Protein AF-A0AAU4I4L7-F1 (afdb_monomer_lite)

Secondary structure (DSSP, 8-state):
---SHHHHHHHHHHHHHHHHHHHTT-HHHHHHHHHHHHHHHHHHHHHHHHHHHHTT---TT----

Sequence (65 aa):
MLIQGDSLSVIRDDVARIVRACDQGDVAEAREEASYLLSGIDGLLARYTAALKAHDIPIPFLQAP

pLDDT: mean 87.44, std 14.77, rang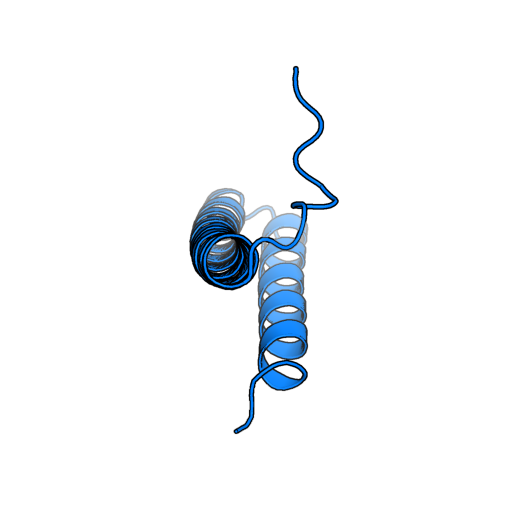e [41.44, 98.56]

Radius of gyration: 15.14 Å; chains: 1; bounding box: 30×35×39 Å

Structure (mmCIF, N/CA/C/O backbone):
data_AF-A0AAU4I4L7-F1
#
_entry.id   AF-A0AAU4I4L7-F1
#
loop_
_atom_site.group_PDB
_atom_site.id
_atom_site.type_symbol
_atom_site.label_atom_id
_atom_site.label_alt_id
_atom_site.label_comp_id
_atom_site.label_asym_id
_atom_site.label_entity_id
_atom_site.label_seq_id
_atom_site.pdbx_PDB_ins_code
_atom_site.Cartn_x
_atom_site.Cartn_y
_atom_site.Cartn_z
_atom_site.occupancy
_atom_site.B_iso_or_equiv
_atom_site.auth_seq_id
_atom_site.auth_comp_id
_atom_site.auth_asym_id
_atom_site.auth_atom_id
_atom_site.pd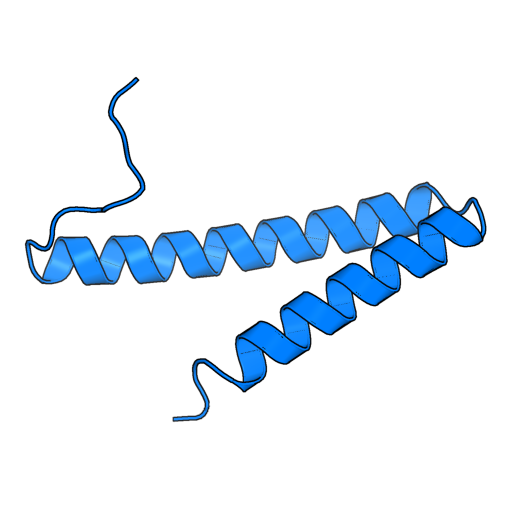bx_PDB_model_num
ATOM 1 N N . MET A 1 1 ? 11.374 -19.344 -10.560 1.00 41.44 1 MET A N 1
ATOM 2 C CA . MET A 1 1 ? 10.748 -18.021 -10.752 1.00 41.44 1 MET A CA 1
ATOM 3 C C . MET A 1 1 ? 9.298 -18.102 -10.290 1.00 41.44 1 MET A C 1
ATOM 5 O O . MET A 1 1 ? 8.454 -18.539 -11.054 1.00 41.44 1 MET A O 1
ATOM 9 N N . LEU A 1 2 ? 9.036 -17.734 -9.037 1.00 50.97 2 LEU A N 1
ATOM 10 C CA . LEU A 1 2 ? 7.713 -17.421 -8.483 1.00 50.97 2 LEU A CA 1
ATOM 11 C C . LEU A 1 2 ? 7.757 -15.916 -8.191 1.00 50.97 2 LEU A C 1
ATOM 13 O O . LEU A 1 2 ? 8.300 -15.542 -7.162 1.00 50.97 2 LEU A O 1
ATOM 17 N N . ILE A 1 3 ? 7.448 -15.036 -9.155 1.00 53.66 3 ILE A N 1
ATOM 18 C CA . ILE A 1 3 ? 7.891 -13.620 -9.031 1.00 53.66 3 ILE A CA 1
ATOM 19 C C . ILE A 1 3 ? 6.769 -12.574 -9.156 1.00 53.66 3 ILE A C 1
ATOM 21 O O . ILE A 1 3 ? 6.997 -11.414 -8.830 1.00 53.66 3 ILE A O 1
ATOM 25 N N . GLN A 1 4 ? 5.527 -12.940 -9.494 1.00 54.91 4 GLN A N 1
ATOM 26 C CA . GLN A 1 4 ? 4.439 -11.941 -9.536 1.00 54.91 4 GLN A CA 1
ATOM 27 C C . GLN A 1 4 ? 3.148 -12.355 -8.825 1.00 54.91 4 GLN A C 1
ATOM 29 O O . GLN A 1 4 ? 2.570 -11.529 -8.124 1.00 54.91 4 GLN A O 1
ATOM 34 N N . GLY A 1 5 ? 2.726 -13.619 -8.952 1.00 54.88 5 GLY A N 1
ATOM 35 C CA . GLY A 1 5 ? 1.546 -14.140 -8.247 1.00 54.88 5 GLY A CA 1
ATOM 36 C C . GLY A 1 5 ? 1.707 -14.098 -6.725 1.00 54.88 5 GLY A C 1
ATOM 37 O O . GLY A 1 5 ? 0.862 -13.525 -6.043 1.00 54.88 5 GLY A O 1
ATOM 38 N N . ASP A 1 6 ? 2.840 -14.597 -6.225 1.00 66.44 6 ASP A N 1
ATOM 39 C CA . ASP A 1 6 ? 3.165 -14.605 -4.793 1.00 66.44 6 ASP A CA 1
ATOM 40 C C . ASP A 1 6 ? 3.222 -13.185 -4.207 1.00 66.44 6 ASP A C 1
ATOM 42 O O . ASP A 1 6 ? 2.679 -12.929 -3.133 1.00 66.44 6 ASP A O 1
ATOM 46 N N . SER A 1 7 ? 3.802 -12.231 -4.942 1.00 75.31 7 SER A N 1
ATOM 47 C CA . SER A 1 7 ? 3.926 -10.835 -4.502 1.00 75.31 7 SER A CA 1
ATOM 48 C C . SER A 1 7 ? 2.564 -10.158 -4.324 1.00 75.31 7 SER A C 1
ATOM 50 O O . SER A 1 7 ? 2.368 -9.423 -3.360 1.00 75.31 7 SER A O 1
ATOM 52 N N . LEU A 1 8 ? 1.603 -10.415 -5.221 1.00 84.31 8 LEU A N 1
ATOM 53 C CA . LEU A 1 8 ? 0.267 -9.823 -5.110 1.00 84.31 8 LEU A CA 1
ATOM 54 C C . LEU A 1 8 ? -0.555 -10.473 -3.989 1.00 84.31 8 LEU A C 1
ATOM 56 O O . LEU A 1 8 ? -1.284 -9.766 -3.294 1.00 84.31 8 LEU A O 1
ATOM 60 N N . SER A 1 9 ? -0.420 -11.789 -3.779 1.00 88.12 9 SER A N 1
ATOM 61 C CA . SER A 1 9 ? -1.052 -12.455 -2.633 1.00 88.12 9 SER A CA 1
ATOM 62 C C . SER A 1 9 ? -0.514 -11.945 -1.296 1.00 88.12 9 SER A C 1
ATOM 64 O O . SER A 1 9 ? -1.309 -11.702 -0.394 1.00 88.12 9 SER A O 1
ATOM 66 N N . VAL A 1 10 ? 0.797 -11.693 -1.195 1.00 88.06 10 VAL A N 1
ATOM 67 C CA . VAL A 1 10 ? 1.418 -11.120 0.011 1.00 88.06 10 VAL A CA 1
ATOM 68 C C . VAL A 1 10 ? 0.902 -9.703 0.265 1.00 88.06 10 VAL A C 1
ATOM 70 O O . VAL A 1 10 ? 0.383 -9.442 1.343 1.00 88.06 10 VAL A O 1
ATOM 73 N N . ILE A 1 11 ? 0.911 -8.824 -0.747 1.00 91.75 11 ILE A N 1
ATOM 74 C CA . ILE A 1 11 ? 0.366 -7.458 -0.618 1.00 91.75 11 ILE A CA 1
ATOM 75 C C . ILE A 1 11 ? -1.101 -7.489 -0.174 1.00 91.75 11 ILE A C 1
ATOM 77 O O . ILE A 1 11 ? -1.514 -6.711 0.685 1.00 91.75 11 ILE A O 1
ATOM 81 N N . ARG A 1 12 ? -1.909 -8.390 -0.744 1.00 94.50 12 ARG A N 1
ATOM 82 C CA . ARG A 1 12 ? -3.314 -8.544 -0.356 1.00 94.50 12 ARG A CA 1
ATOM 83 C C . ARG A 1 12 ? -3.448 -8.942 1.113 1.00 94.50 12 ARG A C 1
ATOM 85 O O . ARG A 1 12 ? -4.346 -8.441 1.791 1.00 94.50 12 ARG A O 1
ATOM 92 N N . ASP A 1 13 ? -2.616 -9.860 1.589 1.00 94.81 13 ASP A N 1
ATOM 93 C CA . ASP A 1 13 ? -2.667 -10.336 2.969 1.00 94.81 13 ASP A CA 1
ATOM 94 C C . ASP A 1 13 ? -2.197 -9.270 3.962 1.00 94.81 13 ASP A C 1
ATOM 96 O O . ASP A 1 13 ? -2.844 -9.107 5.000 1.00 94.81 13 ASP A O 1
ATOM 100 N N . ASP A 1 14 ? -1.174 -8.488 3.613 1.00 94.88 14 ASP A N 1
ATOM 101 C CA . ASP A 1 14 ? -0.713 -7.335 4.394 1.00 94.88 14 ASP A CA 1
ATOM 102 C C . ASP A 1 14 ? -1.815 -6.268 4.498 1.00 94.88 14 ASP A C 1
ATOM 104 O O . ASP A 1 14 ? -2.166 -5.824 5.591 1.00 94.88 14 ASP A O 1
ATOM 108 N N . VAL A 1 15 ? -2.486 -5.936 3.386 1.00 97.50 15 VAL A N 1
ATOM 109 C CA . VAL A 1 15 ? -3.656 -5.036 3.405 1.00 97.50 15 VAL A CA 1
ATOM 110 C C . VAL A 1 15 ? -4.772 -5.594 4.291 1.00 97.50 15 VAL A C 1
ATOM 112 O O . VAL A 1 15 ? -5.389 -4.854 5.057 1.00 97.50 15 VAL A O 1
ATOM 115 N N . ALA A 1 16 ? -5.027 -6.903 4.239 1.00 98.06 16 ALA A N 1
ATOM 116 C CA . ALA A 1 16 ? -6.036 -7.524 5.088 1.00 98.06 16 ALA A CA 1
ATOM 117 C C . ALA A 1 16 ? -5.673 -7.456 6.585 1.00 98.06 16 ALA A C 1
ATOM 119 O O . ALA A 1 16 ? -6.581 -7.393 7.415 1.00 98.06 16 ALA A O 1
ATOM 120 N N . ARG A 1 17 ? -4.383 -7.472 6.950 1.00 97.44 17 ARG A N 1
ATOM 121 C CA . ARG A 1 17 ? -3.924 -7.252 8.335 1.00 97.44 17 ARG A CA 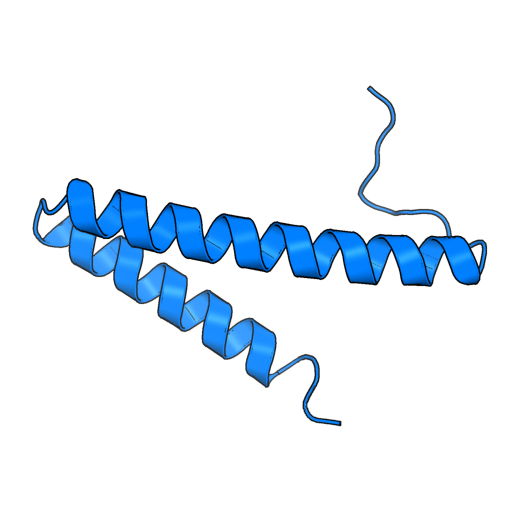1
ATOM 122 C C . ARG A 1 17 ? -4.191 -5.823 8.785 1.00 97.44 17 ARG A C 1
ATOM 124 O O . ARG A 1 17 ? -4.809 -5.646 9.831 1.00 97.44 17 ARG A O 1
ATOM 131 N N . ILE A 1 18 ? -3.844 -4.841 7.954 1.00 98.38 18 ILE A N 1
ATOM 132 C CA . ILE A 1 18 ? -4.102 -3.420 8.226 1.00 98.38 18 ILE A CA 1
ATOM 133 C C . ILE A 1 18 ? -5.599 -3.179 8.454 1.00 98.38 18 ILE A C 1
ATOM 135 O O . ILE A 1 18 ? -5.974 -2.570 9.451 1.00 98.38 18 ILE A O 1
ATOM 139 N N . VAL A 1 19 ? -6.468 -3.706 7.580 1.00 98.50 19 VAL A N 1
ATOM 140 C CA . VAL A 1 19 ? -7.930 -3.572 7.731 1.00 98.50 19 VAL A CA 1
ATOM 141 C C . VAL A 1 19 ? -8.408 -4.167 9.056 1.00 98.50 19 VAL A C 1
ATOM 143 O O . VAL A 1 19 ? -9.144 -3.508 9.782 1.00 98.50 19 VAL A O 1
ATOM 146 N N . ARG A 1 20 ? -7.944 -5.370 9.422 1.00 98.56 20 ARG A N 1
ATOM 147 C CA . ARG A 1 20 ? -8.319 -5.993 10.703 1.00 98.56 20 ARG A CA 1
ATOM 148 C C . ARG A 1 20 ? -7.858 -5.184 11.914 1.00 98.56 20 ARG A C 1
ATOM 150 O O . ARG A 1 20 ? -8.605 -5.113 12.886 1.00 98.56 20 ARG A O 1
ATOM 157 N N . ALA A 1 21 ? -6.658 -4.610 11.873 1.00 98.31 21 ALA A N 1
ATOM 158 C CA . ALA A 1 21 ? -6.151 -3.759 12.946 1.00 98.31 21 ALA A CA 1
ATOM 159 C C . ALA A 1 21 ? -6.989 -2.474 13.073 1.00 98.31 21 ALA A C 1
ATOM 161 O O . ALA A 1 21 ? -7.408 -2.114 14.174 1.00 98.31 21 ALA A O 1
ATOM 162 N N . CYS A 1 22 ? -7.351 -1.852 11.945 1.00 98.25 22 CYS A N 1
ATOM 163 C CA . CYS A 1 22 ? -8.281 -0.722 11.914 1.00 98.25 22 CYS A CA 1
ATOM 164 C C . CYS A 1 22 ? -9.656 -1.078 12.504 1.00 98.25 22 CYS A C 1
ATOM 166 O O . CYS A 1 22 ? -10.167 -0.326 13.332 1.00 98.25 22 CYS A O 1
ATOM 168 N N . ASP A 1 23 ? -10.235 -2.222 12.125 1.00 98.44 23 ASP A N 1
ATOM 169 C CA . ASP A 1 23 ? -11.543 -2.680 12.621 1.00 98.44 23 ASP A CA 1
ATOM 170 C C . ASP A 1 23 ? -11.544 -2.920 14.141 1.00 98.44 23 ASP A C 1
ATOM 172 O O . ASP A 1 23 ? -12.564 -2.747 14.808 1.00 98.44 23 ASP A O 1
ATOM 176 N N . GLN A 1 24 ? -10.394 -3.302 14.702 1.00 98.06 24 GLN A N 1
ATOM 177 C CA . GLN A 1 24 ? -10.201 -3.504 16.142 1.00 98.06 24 GLN A CA 1
ATOM 178 C C . GLN A 1 24 ? -9.884 -2.203 16.894 1.00 98.06 24 GLN A C 1
ATOM 180 O O . GLN A 1 24 ? -9.830 -2.204 18.123 1.00 98.06 24 GLN A O 1
ATOM 185 N N . GLY A 1 25 ? -9.682 -1.092 16.179 1.00 98.31 25 GLY A N 1
ATOM 186 C CA . GLY A 1 25 ? -9.230 0.173 16.754 1.00 98.31 25 GLY A CA 1
ATOM 187 C C . GLY A 1 25 ? -7.754 0.176 17.164 1.00 98.31 25 GLY A C 1
ATOM 188 O O . GLY A 1 25 ? -7.319 1.113 17.836 1.00 98.31 25 GLY A O 1
ATOM 189 N N . ASP A 1 26 ? -6.976 -0.833 16.760 1.00 98.38 26 ASP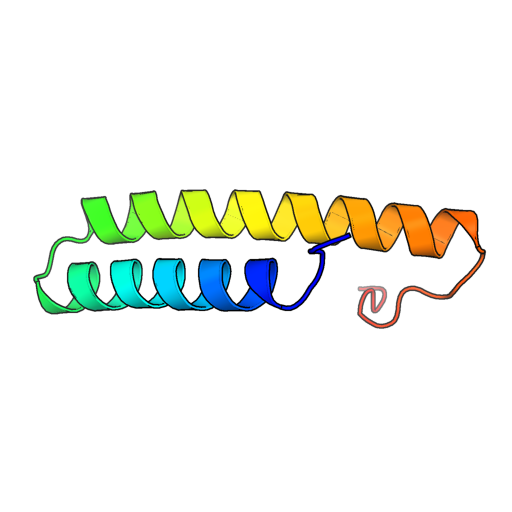 A N 1
ATOM 190 C CA . ASP A 1 26 ? -5.539 -0.901 17.019 1.00 98.38 26 ASP A CA 1
ATOM 191 C C . ASP A 1 26 ? -4.768 -0.088 15.971 1.00 98.38 26 ASP A C 1
ATOM 193 O O . ASP A 1 26 ? -4.264 -0.583 14.960 1.00 98.38 26 ASP A O 1
ATOM 197 N N . VAL A 1 27 ? -4.715 1.221 16.209 1.00 97.94 27 VAL A N 1
ATOM 198 C CA . VAL A 1 27 ? -4.040 2.173 15.318 1.00 97.94 27 VAL A CA 1
ATOM 199 C C . VAL A 1 27 ? -2.521 1.963 15.304 1.00 97.94 27 VAL A C 1
ATOM 201 O O . VAL A 1 27 ? -1.874 2.288 14.306 1.00 97.94 27 VAL A O 1
ATOM 204 N N . ALA A 1 28 ? -1.937 1.445 16.389 1.00 98.31 28 ALA A N 1
ATOM 205 C CA . ALA A 1 28 ? -0.499 1.210 16.466 1.00 98.31 28 ALA A CA 1
ATOM 206 C C . ALA A 1 28 ? -0.096 0.057 15.540 1.00 98.31 28 ALA A C 1
ATOM 208 O O . ALA A 1 28 ? 0.768 0.254 14.684 1.00 98.31 28 ALA A O 1
ATOM 209 N N . GLU A 1 29 ? -0.798 -1.073 15.641 1.00 97.38 29 GLU A N 1
ATOM 210 C CA . GLU A 1 29 ? -0.605 -2.237 14.771 1.00 97.38 29 GLU A CA 1
ATOM 211 C C . GLU A 1 29 ? -0.881 -1.883 13.304 1.00 97.38 29 GLU A C 1
ATOM 213 O O . GLU A 1 29 ? -0.070 -2.159 12.420 1.00 97.38 29 GLU A O 1
ATOM 218 N N . ALA A 1 30 ? -1.987 -1.179 13.029 1.00 98.38 30 ALA A N 1
ATOM 219 C CA . ALA A 1 30 ? -2.322 -0.755 11.670 1.00 98.38 30 ALA A CA 1
ATOM 220 C C . ALA A 1 30 ? -1.214 0.112 11.050 1.00 98.38 30 ALA A C 1
ATOM 222 O O . ALA A 1 30 ? -0.905 -0.016 9.863 1.00 98.38 30 ALA A O 1
ATOM 223 N N . ARG A 1 31 ? -0.603 0.997 11.847 1.00 98.38 31 ARG A N 1
ATOM 224 C CA . ARG A 1 31 ? 0.501 1.852 11.402 1.00 98.38 31 ARG A CA 1
ATOM 225 C C . ARG A 1 31 ? 1.784 1.058 11.165 1.00 98.38 31 ARG A C 1
ATOM 227 O O . ARG A 1 31 ? 2.509 1.380 10.221 1.00 98.38 31 ARG A O 1
ATOM 234 N N . GLU A 1 32 ? 2.086 0.080 12.010 1.00 98.00 32 GLU A N 1
ATOM 235 C CA . GLU A 1 32 ? 3.250 -0.792 11.847 1.00 98.00 32 GLU A CA 1
ATOM 236 C C . GLU A 1 32 ? 3.141 -1.614 10.558 1.00 98.00 32 GLU A C 1
ATOM 238 O O . GLU A 1 32 ? 4.002 -1.493 9.683 1.00 98.00 32 GLU A O 1
ATOM 243 N N . GLU A 1 33 ? 2.032 -2.334 10.385 1.00 97.50 33 GLU A N 1
ATOM 244 C CA . GLU A 1 33 ? 1.750 -3.141 9.194 1.00 97.50 33 GLU A CA 1
ATOM 245 C C . GLU A 1 33 ? 1.728 -2.277 7.916 1.00 97.50 33 GLU A C 1
ATOM 247 O O . GLU A 1 33 ? 2.308 -2.640 6.890 1.00 97.50 33 GLU A O 1
ATOM 252 N N . ALA A 1 34 ? 1.157 -1.066 7.976 1.00 97.81 34 ALA A N 1
ATOM 253 C CA . ALA A 1 34 ? 1.184 -0.131 6.848 1.00 97.81 34 ALA A CA 1
ATOM 254 C C . ALA A 1 34 ? 2.602 0.348 6.500 1.00 97.81 34 ALA A C 1
ATOM 256 O O . ALA A 1 34 ? 2.936 0.485 5.322 1.00 97.81 34 ALA A O 1
ATOM 257 N N . SER A 1 35 ? 3.446 0.592 7.506 1.00 97.50 35 SER A N 1
ATOM 258 C CA . SER A 1 35 ? 4.839 1.005 7.291 1.00 97.50 35 SER A CA 1
ATOM 259 C C . SER A 1 35 ? 5.664 -0.122 6.669 1.00 97.50 35 SER A C 1
ATOM 261 O O . SER A 1 35 ? 6.490 0.128 5.787 1.00 97.50 35 SER A O 1
ATOM 263 N N . TYR A 1 36 ? 5.416 -1.364 7.093 1.00 94.94 36 TYR A N 1
ATOM 264 C CA . TYR A 1 36 ? 6.038 -2.550 6.515 1.00 94.94 36 TYR A CA 1
ATOM 265 C C . TYR A 1 36 ? 5.643 -2.735 5.045 1.00 94.94 36 TYR A C 1
ATOM 267 O O . TYR A 1 36 ? 6.519 -2.832 4.179 1.00 94.94 36 TYR A O 1
ATOM 275 N N . LEU A 1 37 ? 4.340 -2.688 4.746 1.00 95.50 37 LEU A N 1
ATOM 276 C CA . LEU A 1 37 ? 3.825 -2.785 3.381 1.00 95.50 37 LEU A CA 1
ATOM 277 C C . LEU A 1 37 ? 4.396 -1.684 2.475 1.00 95.50 37 LEU A C 1
ATOM 279 O O . LEU A 1 37 ? 4.811 -1.964 1.349 1.00 95.50 37 LEU A O 1
ATOM 283 N N . LEU A 1 38 ? 4.464 -0.441 2.964 1.00 95.94 38 LEU A N 1
ATOM 284 C CA . LEU A 1 38 ? 5.004 0.683 2.198 1.00 95.94 38 LEU A CA 1
ATOM 285 C C . LEU A 1 38 ? 6.477 0.460 1.825 1.00 95.94 38 LEU A C 1
ATOM 287 O O . LEU A 1 38 ? 6.837 0.592 0.658 1.00 95.94 38 LEU A O 1
ATOM 291 N N . SER A 1 39 ? 7.303 0.028 2.782 1.00 93.50 39 SER A N 1
ATOM 292 C CA . SER A 1 39 ? 8.711 -0.315 2.537 1.00 93.50 39 SER A CA 1
ATOM 293 C C . SER A 1 39 ? 8.864 -1.427 1.488 1.00 93.50 39 SER A C 1
ATOM 295 O O . SER A 1 39 ? 9.715 -1.354 0.595 1.00 93.50 39 SER A O 1
ATOM 297 N N . GLY A 1 40 ? 7.995 -2.443 1.541 1.00 90.88 40 GLY A N 1
ATOM 298 C CA . GLY A 1 40 ? 7.950 -3.507 0.538 1.00 90.88 40 GLY A CA 1
ATOM 299 C C . GLY A 1 40 ? 7.611 -2.990 -0.865 1.00 90.88 40 GLY A C 1
ATOM 300 O O . GLY A 1 40 ? 8.289 -3.340 -1.837 1.00 90.88 40 GLY A O 1
ATOM 301 N N . ILE A 1 41 ? 6.601 -2.122 -0.974 1.00 92.19 41 ILE A N 1
ATOM 302 C CA . ILE A 1 41 ? 6.197 -1.487 -2.237 1.00 92.19 41 ILE A CA 1
ATOM 303 C C . ILE A 1 41 ? 7.331 -0.624 -2.801 1.00 92.19 41 ILE A C 1
ATOM 305 O O . ILE A 1 41 ? 7.641 -0.746 -3.987 1.00 92.19 41 ILE A O 1
ATOM 309 N N . ASP A 1 42 ? 7.997 0.179 -1.972 1.00 92.62 42 ASP A N 1
ATOM 310 C CA . ASP A 1 42 ? 9.130 1.011 -2.391 1.00 92.62 42 ASP A CA 1
ATOM 311 C C . ASP A 1 42 ? 10.283 0.161 -2.944 1.00 92.62 42 ASP A C 1
ATOM 313 O O . ASP A 1 42 ? 10.854 0.471 -3.994 1.00 92.62 42 ASP A O 1
ATOM 317 N N . GLY A 1 43 ? 10.586 -0.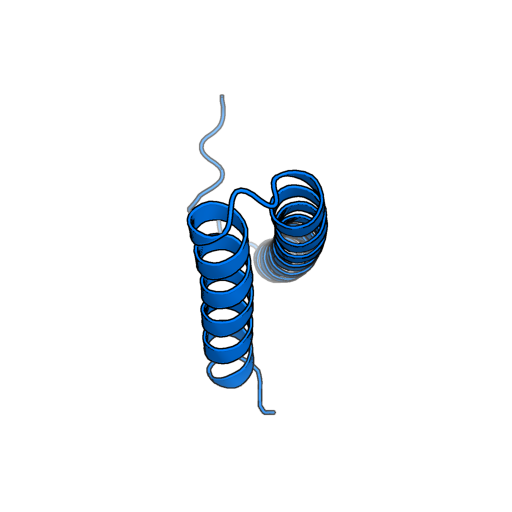968 -2.296 1.00 90.25 43 GLY A N 1
ATOM 318 C CA . GLY A 1 43 ? 11.581 -1.925 -2.780 1.00 90.25 43 GLY A CA 1
ATOM 319 C C . GLY A 1 43 ? 11.214 -2.536 -4.138 1.00 90.25 43 GLY A C 1
ATOM 320 O O . GLY A 1 43 ? 12.068 -2.651 -5.027 1.00 90.25 43 GLY A O 1
ATOM 321 N N . LEU A 1 44 ? 9.944 -2.903 -4.336 1.00 88.69 44 LEU A N 1
ATOM 322 C CA . LEU A 1 44 ? 9.444 -3.408 -5.619 1.00 88.69 44 LEU A CA 1
ATOM 323 C C . LEU A 1 44 ? 9.504 -2.334 -6.712 1.00 88.69 44 LEU A C 1
ATOM 325 O O . LEU A 1 44 ? 9.992 -2.612 -7.812 1.00 88.69 44 LEU A O 1
ATOM 329 N N . LEU A 1 45 ? 9.077 -1.107 -6.408 1.00 89.62 45 LEU A N 1
ATOM 330 C CA . LEU A 1 45 ? 9.126 0.030 -7.327 1.00 89.62 45 LEU A CA 1
ATOM 331 C C . LEU A 1 45 ? 10.560 0.369 -7.731 1.00 89.62 45 LEU A C 1
ATOM 333 O O . LEU A 1 45 ? 10.816 0.588 -8.917 1.00 89.62 45 LEU A O 1
ATOM 337 N N . ALA A 1 46 ? 11.507 0.360 -6.791 1.00 90.12 46 ALA A N 1
ATOM 338 C CA . ALA A 1 46 ? 12.919 0.594 -7.074 1.00 90.12 46 ALA A CA 1
ATOM 339 C C . ALA A 1 46 ? 13.479 -0.461 -8.038 1.00 90.12 46 ALA A C 1
ATOM 341 O O . ALA A 1 46 ? 14.116 -0.115 -9.036 1.00 90.12 46 ALA A O 1
ATOM 342 N N . ARG A 1 47 ? 13.190 -1.747 -7.792 1.00 89.19 47 ARG A N 1
ATOM 343 C CA . ARG A 1 47 ? 13.617 -2.856 -8.662 1.00 89.19 47 ARG A CA 1
ATOM 344 C C . ARG A 1 47 ? 13.010 -2.760 -10.057 1.00 89.19 47 ARG A C 1
ATOM 346 O O . ARG A 1 47 ? 13.728 -2.906 -11.042 1.00 89.19 47 ARG A O 1
ATOM 353 N N . TYR A 1 48 ? 11.707 -2.501 -10.142 1.00 88.25 48 TYR A N 1
ATOM 354 C CA . TYR A 1 48 ? 11.013 -2.357 -11.419 1.00 88.25 48 TYR A CA 1
ATOM 355 C C . TYR A 1 48 ? 11.548 -1.157 -12.208 1.00 88.25 48 TYR A C 1
ATOM 357 O O . TYR A 1 48 ? 11.897 -1.281 -13.379 1.00 88.25 48 TYR A O 1
ATOM 365 N N . THR A 1 49 ? 11.714 -0.014 -11.543 1.00 90.62 49 THR A N 1
ATOM 366 C CA . THR A 1 49 ? 12.275 1.202 -12.142 1.00 90.62 49 THR A CA 1
ATOM 367 C C . THR A 1 49 ? 13.705 0.988 -12.636 1.00 90.62 49 THR A C 1
ATOM 369 O O . THR A 1 49 ? 14.049 1.440 -13.726 1.00 90.62 49 THR A O 1
ATOM 372 N N . ALA A 1 50 ? 14.543 0.289 -11.865 1.00 91.38 50 ALA A N 1
ATOM 373 C CA . ALA A 1 50 ? 15.903 -0.045 -12.276 1.00 91.38 50 ALA A CA 1
ATOM 374 C C . ALA A 1 50 ? 15.919 -0.941 -13.524 1.00 91.38 50 ALA A C 1
ATOM 376 O O . ALA A 1 50 ? 16.704 -0.691 -14.435 1.00 91.38 50 ALA A O 1
ATOM 377 N N . ALA A 1 51 ? 15.024 -1.932 -13.597 1.00 92.00 51 ALA A N 1
ATOM 378 C CA . ALA A 1 51 ? 14.893 -2.793 -14.769 1.00 92.00 51 ALA A CA 1
ATOM 379 C C . ALA A 1 51 ? 14.448 -2.007 -16.013 1.00 92.00 51 ALA A C 1
ATOM 381 O O . ALA A 1 51 ? 15.058 -2.152 -17.067 1.00 92.00 51 ALA A O 1
ATOM 382 N N . LEU A 1 52 ? 13.446 -1.128 -15.893 1.00 91.94 52 LEU A N 1
ATOM 383 C CA . LEU A 1 52 ? 13.016 -0.281 -17.012 1.00 91.94 52 LEU A CA 1
ATOM 384 C C . LEU A 1 52 ? 14.149 0.618 -17.516 1.00 91.94 52 LEU A C 1
ATOM 386 O O . LEU A 1 52 ? 14.409 0.659 -18.716 1.00 91.94 52 LEU A O 1
ATOM 390 N N . LYS A 1 53 ? 14.869 1.275 -16.596 1.00 92.00 53 LYS A N 1
ATOM 391 C CA . LYS A 1 53 ? 16.031 2.112 -16.928 1.00 92.00 53 LYS A CA 1
ATOM 392 C C . LYS A 1 53 ? 17.136 1.323 -17.630 1.00 92.00 53 LYS A C 1
ATOM 394 O O . LYS A 1 53 ? 17.718 1.831 -18.575 1.00 92.00 53 LYS A O 1
ATOM 399 N N . ALA A 1 54 ? 17.416 0.093 -17.196 1.00 95.44 54 ALA A N 1
ATOM 400 C CA . ALA A 1 54 ? 18.444 -0.757 -17.803 1.00 95.44 54 ALA A CA 1
ATOM 401 C C . ALA A 1 54 ? 18.121 -1.182 -19.248 1.00 95.44 54 ALA A C 1
ATOM 403 O O . ALA A 1 54 ? 19.017 -1.616 -19.969 1.00 95.44 54 ALA A O 1
ATOM 404 N N . HIS A 1 55 ? 16.857 -1.072 -19.659 1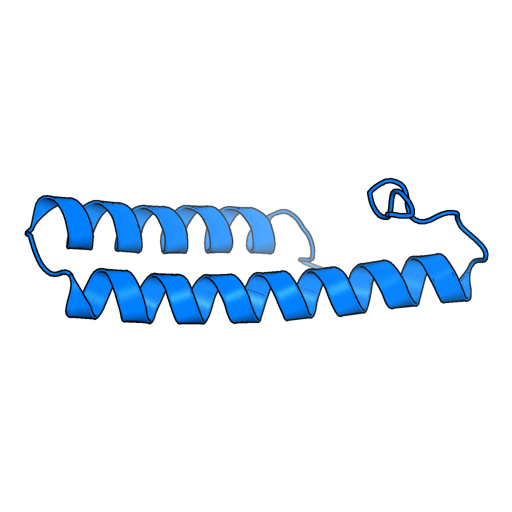.00 94.00 55 HIS A N 1
ATOM 405 C CA . HIS A 1 55 ? 16.380 -1.434 -20.992 1.00 94.00 55 HIS A CA 1
ATOM 406 C C . HIS A 1 55 ? 15.893 -0.226 -21.807 1.00 94.00 55 HIS A C 1
ATOM 408 O O . HIS A 1 55 ? 15.225 -0.422 -22.820 1.00 94.00 55 HIS A O 1
ATOM 414 N N . ASP A 1 56 ? 16.189 1.003 -21.363 1.00 92.31 56 ASP A N 1
ATOM 415 C CA . ASP A 1 56 ? 15.728 2.256 -21.983 1.00 92.31 56 ASP A CA 1
ATOM 416 C C . ASP A 1 56 ? 14.201 2.315 -22.198 1.00 92.31 56 ASP A C 1
ATOM 418 O O . ASP A 1 56 ? 13.693 2.980 -23.104 1.00 92.31 56 ASP A O 1
ATOM 422 N N . ILE A 1 57 ? 13.440 1.621 -21.345 1.00 92.06 57 ILE A N 1
ATOM 423 C CA . ILE A 1 57 ? 11.979 1.623 -21.391 1.00 92.06 57 ILE A CA 1
ATOM 424 C C . ILE A 1 57 ? 11.474 2.830 -20.586 1.00 92.06 57 ILE A C 1
ATOM 426 O O . ILE A 1 57 ? 11.837 2.976 -19.412 1.00 92.06 57 ILE A O 1
ATOM 430 N N . PRO A 1 58 ? 10.605 3.687 -21.157 1.00 88.50 58 PRO A N 1
ATOM 431 C CA . PRO A 1 58 ? 9.990 4.789 -20.425 1.00 88.50 58 PRO A CA 1
ATOM 432 C C . PRO A 1 58 ? 9.242 4.303 -19.180 1.00 88.50 58 PRO A C 1
ATOM 434 O O . PRO A 1 58 ? 8.509 3.317 -19.236 1.00 88.50 58 PRO A O 1
ATOM 437 N N . ILE A 1 59 ? 9.394 5.010 -18.057 1.00 87.06 59 ILE A N 1
ATOM 438 C CA . ILE A 1 59 ? 8.714 4.666 -16.803 1.00 87.06 59 ILE A CA 1
ATOM 439 C C . ILE A 1 59 ? 7.275 5.202 -16.864 1.00 87.06 59 ILE A C 1
ATOM 441 O O . ILE A 1 59 ? 7.082 6.414 -16.788 1.00 87.06 59 ILE A O 1
ATOM 445 N N . PRO A 1 60 ? 6.250 4.337 -16.970 1.00 80.06 60 PRO A N 1
ATOM 446 C CA . PRO A 1 60 ? 4.897 4.755 -17.350 1.00 80.06 60 PRO A CA 1
ATOM 447 C C . PRO A 1 60 ? 4.138 5.526 -16.260 1.00 80.06 60 PRO A C 1
ATOM 449 O O . PRO A 1 60 ? 3.140 6.174 -16.556 1.00 80.06 60 PRO A O 1
ATOM 452 N N . PHE A 1 61 ? 4.591 5.458 -15.008 1.00 78.12 61 PHE A N 1
ATOM 453 C CA . PHE A 1 61 ? 3.959 6.107 -13.852 1.00 78.12 61 PHE A CA 1
ATOM 454 C C . PHE A 1 61 ? 4.787 7.258 -13.267 1.00 78.12 61 PHE A C 1
ATOM 456 O O . PHE A 1 61 ? 4.338 7.918 -12.335 1.00 78.12 61 PHE A O 1
ATOM 463 N N . LEU A 1 62 ? 5.987 7.514 -13.798 1.00 69.81 62 LEU A N 1
ATOM 464 C CA . LEU A 1 62 ? 6.732 8.728 -13.481 1.00 69.81 62 LEU A CA 1
ATOM 465 C C . LEU A 1 62 ? 6.240 9.819 -14.442 1.00 69.81 62 LEU A C 1
ATOM 467 O O . LEU A 1 62 ? 6.835 10.056 -15.491 1.00 69.81 62 LEU A O 1
ATOM 471 N N . GLN A 1 63 ? 5.112 10.453 -14.127 1.00 57.78 63 GLN A N 1
ATOM 472 C CA . GLN A 1 63 ? 4.796 11.735 -14.755 1.00 57.78 63 GLN A CA 1
ATOM 473 C C . GLN A 1 63 ? 5.687 12.788 -14.090 1.00 57.78 63 GLN A C 1
ATOM 475 O O . GLN A 1 63 ? 5.761 12.844 -12.862 1.00 57.78 63 GLN A O 1
ATOM 480 N N . ALA A 1 64 ? 6.440 13.548 -14.892 1.00 51.44 64 ALA A N 1
ATOM 481 C CA . ALA A 1 64 ? 7.211 14.680 -14.384 1.00 51.44 64 ALA A CA 1
ATOM 482 C C . ALA A 1 64 ? 6.269 15.640 -13.623 1.00 51.44 64 ALA A C 1
ATOM 484 O O . ALA A 1 64 ? 5.118 15.772 -14.049 1.00 51.44 64 ALA A O 1
ATOM 485 N N . PRO A 1 65 ? 6.726 16.240 -12.505 1.00 53.66 65 PRO A N 1
ATOM 486 C CA . PRO A 1 65 ? 5.917 17.161 -11.706 1.00 53.66 65 PRO A CA 1
ATOM 487 C C . PRO A 1 65 ? 5.419 18.367 -12.509 1.00 53.66 65 PRO A C 1
ATOM 489 O O . PRO A 1 65 ? 6.119 18.776 -13.467 1.00 53.66 65 PRO A O 1
#

Foldseek 3Di:
DPPPPVLVVVLVVLVVQLVVCVVVVNPVSNVVSVVVSVVVVVVVVVVVVVVCVVVVHDDPPPDDD